Protein AF-A0A2I0P025-F1 (afdb_monomer)

Foldseek 3Di:
DFKWKAFLQQATCDDPVPPVRHRPHPQPDPPDPDPSVVLSVQQVVAWDWDFDPPVQTKIWTKHDDPNGMIMIDIDGD

pLDDT: mean 92.26, std 8.08, range [57.53, 98.38]

Mean predicted aligned error: 3.61 Å

Structure (mmCIF, N/CA/C/O backbone):
data_AF-A0A2I0P025-F1
#
_entry.id   AF-A0A2I0P025-F1
#
loop_
_atom_site.group_PDB
_atom_site.id
_atom_site.type_symbol
_atom_site.label_atom_id
_atom_site.label_alt_id
_atom_site.label_comp_id
_atom_site.label_asym_id
_atom_site.label_entity_id
_atom_site.label_seq_id
_atom_site.pdbx_PDB_ins_code
_atom_site.Cartn_x
_atom_site.Cartn_y
_atom_site.Cartn_z
_atom_site.occupancy
_atom_site.B_iso_or_equiv
_atom_site.auth_seq_id
_atom_site.auth_comp_id
_atom_site.auth_asym_id
_atom_site.auth_atom_id
_atom_site.pdbx_PDB_model_num
ATOM 1 N N . MET A 1 1 ? -2.737 6.738 -12.747 1.00 88.06 1 MET A N 1
ATOM 2 C CA . MET A 1 1 ? -3.215 6.327 -11.413 1.00 88.06 1 MET A CA 1
ATOM 3 C C . MET A 1 1 ? -3.473 4.840 -11.455 1.00 88.06 1 MET A C 1
ATOM 5 O O . MET A 1 1 ? -4.041 4.380 -12.439 1.00 88.06 1 MET A O 1
ATOM 9 N N . TYR A 1 2 ? -3.044 4.110 -10.437 1.00 94.44 2 TYR A N 1
ATOM 10 C CA . TYR A 1 2 ? -3.296 2.679 -10.314 1.00 94.44 2 TYR A CA 1
ATOM 11 C C . TYR A 1 2 ? -3.484 2.307 -8.847 1.00 94.44 2 TYR A C 1
ATOM 13 O O . TYR A 1 2 ? -3.159 3.097 -7.960 1.00 94.44 2 TYR A O 1
ATOM 21 N N . VAL A 1 3 ? -4.043 1.127 -8.609 1.00 96.81 3 VAL A N 1
ATOM 22 C CA . VAL A 1 3 ? -4.382 0.644 -7.273 1.00 96.81 3 VAL A CA 1
ATOM 23 C C . VAL A 1 3 ? -3.620 -0.641 -6.996 1.00 96.81 3 VAL A C 1
ATOM 25 O O . VAL A 1 3 ? -3.509 -1.492 -7.877 1.00 96.81 3 VAL A O 1
ATOM 28 N N . THR A 1 4 ? -3.115 -0.772 -5.778 1.00 97.62 4 THR A N 1
ATOM 29 C CA . THR A 1 4 ? -2.525 -2.001 -5.252 1.00 97.62 4 THR A CA 1
ATOM 30 C C . THR A 1 4 ? -3.189 -2.372 -3.931 1.00 97.62 4 THR A C 1
ATOM 32 O O . THR A 1 4 ? -3.822 -1.533 -3.288 1.00 97.62 4 THR A O 1
ATOM 35 N N . ALA A 1 5 ? -3.084 -3.637 -3.542 1.00 98.12 5 ALA A N 1
ATOM 36 C CA . ALA A 1 5 ? -3.652 -4.145 -2.299 1.00 98.12 5 ALA A CA 1
ATOM 37 C C . ALA A 1 5 ? -2.642 -5.028 -1.575 1.00 98.12 5 ALA A C 1
ATOM 39 O O . ALA A 1 5 ? -1.868 -5.742 -2.220 1.00 98.12 5 ALA A O 1
ATOM 40 N N . TYR A 1 6 ? -2.682 -4.993 -0.247 1.00 98.06 6 TYR A N 1
ATOM 41 C CA . TYR A 1 6 ? -1.802 -5.770 0.618 1.00 98.06 6 TYR A CA 1
ATOM 42 C C . TYR A 1 6 ? -2.570 -6.344 1.811 1.00 98.06 6 TYR A C 1
ATOM 44 O O . TYR A 1 6 ? -3.557 -5.759 2.256 1.00 98.06 6 TYR A O 1
ATOM 52 N N . ASP A 1 7 ? -2.102 -7.479 2.325 1.00 96.88 7 ASP A N 1
ATOM 53 C CA . ASP A 1 7 ? -2.587 -8.072 3.575 1.00 96.88 7 ASP A CA 1
ATOM 54 C C . ASP A 1 7 ? -1.953 -7.394 4.809 1.00 96.88 7 ASP A C 1
ATOM 56 O O . ASP A 1 7 ? -0.955 -6.696 4.641 1.00 96.88 7 ASP A O 1
ATOM 60 N N . PRO A 1 8 ? -2.432 -7.663 6.046 1.00 93.31 8 PRO A N 1
ATOM 61 C CA . PRO A 1 8 ? -1.927 -7.116 7.307 1.00 93.31 8 PRO A CA 1
ATOM 62 C C . PRO A 1 8 ? -0.409 -7.186 7.531 1.00 93.31 8 PRO A C 1
ATOM 64 O O . PRO A 1 8 ? 0.133 -6.434 8.340 1.00 93.31 8 PRO A O 1
ATOM 67 N N . LYS A 1 9 ? 0.275 -8.114 6.856 1.00 92.69 9 LYS A N 1
ATOM 68 C CA . LYS A 1 9 ? 1.710 -8.385 6.996 1.00 92.69 9 LYS A CA 1
ATOM 69 C C . LYS A 1 9 ? 2.534 -7.770 5.864 1.00 92.69 9 LYS A C 1
ATOM 71 O O . LYS A 1 9 ? 3.742 -7.971 5.821 1.00 92.69 9 LYS A O 1
ATOM 76 N N . GLY A 1 10 ? 1.910 -7.027 4.951 1.00 94.94 10 GLY A N 1
ATOM 77 C CA . GLY A 1 10 ? 2.581 -6.421 3.806 1.00 94.94 10 GLY A CA 1
ATOM 78 C C . GLY A 1 10 ? 2.796 -7.381 2.639 1.00 94.94 10 GLY A C 1
ATOM 79 O O . GLY A 1 10 ? 3.640 -7.108 1.780 1.00 94.94 10 GLY A O 1
ATOM 80 N N . VAL A 1 11 ? 2.049 -8.485 2.574 1.00 97.00 11 VAL A N 1
ATOM 81 C CA . VAL A 1 11 ? 2.029 -9.381 1.413 1.00 97.00 11 VAL A CA 1
ATOM 82 C C . VAL A 1 11 ? 1.205 -8.750 0.301 1.00 97.00 11 VAL A C 1
ATOM 84 O O . VAL A 1 11 ? 0.076 -8.321 0.522 1.00 97.00 11 VAL A O 1
ATOM 87 N N . LEU A 1 12 ? 1.759 -8.696 -0.911 1.00 97.75 12 LEU A N 1
ATOM 88 C CA . LEU A 1 12 ? 1.081 -8.112 -2.064 1.00 97.75 12 LEU A CA 1
ATOM 89 C C . LEU A 1 12 ? -0.071 -9.006 -2.541 1.00 97.75 12 LEU A C 1
ATOM 91 O O . LEU A 1 12 ? 0.158 -10.129 -2.987 1.00 97.75 12 LEU A O 1
ATOM 95 N N . LEU A 1 13 ? -1.296 -8.483 -2.503 1.00 97.94 13 LEU A N 1
ATOM 96 C CA . LEU A 1 13 ? -2.512 -9.173 -2.948 1.00 97.94 13 LEU A CA 1
ATOM 97 C C . LEU A 1 13 ? -2.873 -8.838 -4.398 1.00 97.94 13 LEU A C 1
ATOM 99 O O . LEU A 1 13 ? -3.335 -9.704 -5.136 1.00 97.94 13 LEU A O 1
ATOM 103 N N . ALA A 1 14 ? -2.658 -7.587 -4.815 1.00 97.75 14 ALA A N 1
ATOM 104 C CA . ALA A 1 14 ? -2.947 -7.143 -6.174 1.00 97.75 14 ALA A CA 1
ATOM 105 C C . ALA A 1 14 ? -2.032 -5.991 -6.603 1.00 97.75 14 ALA A C 1
ATOM 107 O O . ALA A 1 14 ? -1.827 -5.039 -5.849 1.00 97.75 14 ALA A O 1
ATOM 108 N N . ASP A 1 15 ? -1.529 -6.057 -7.837 1.00 96.12 15 ASP A N 1
ATOM 109 C CA . ASP A 1 15 ? -0.801 -4.971 -8.497 1.00 96.12 15 ASP A CA 1
ATOM 110 C C . ASP A 1 15 ? -0.909 -5.110 -10.028 1.00 96.12 15 ASP A C 1
ATOM 112 O O . ASP A 1 15 ? -0.625 -6.189 -10.553 1.00 96.12 15 ASP A O 1
ATOM 116 N N . PRO A 1 16 ? -1.301 -4.056 -10.767 1.00 95.31 16 PRO A N 1
ATOM 117 C CA . PRO A 1 16 ? -1.482 -4.130 -12.218 1.00 95.31 16 PRO A CA 1
ATOM 118 C C . PRO A 1 16 ? -0.170 -4.190 -13.015 1.00 95.31 16 PRO A C 1
ATOM 120 O O . PRO A 1 16 ? -0.205 -4.502 -14.203 1.00 95.31 16 PRO A O 1
ATOM 123 N N . TYR A 1 17 ? 0.975 -3.893 -12.394 1.00 93.81 17 TYR A N 1
ATOM 124 C CA . TYR A 1 17 ? 2.291 -3.868 -13.039 1.00 93.81 17 TYR A CA 1
ATOM 125 C C . TYR A 1 17 ? 3.254 -4.928 -12.491 1.00 93.81 17 TYR A C 1
ATOM 127 O O . TYR A 1 17 ? 4.144 -5.370 -13.213 1.00 93.81 17 TYR A O 1
ATOM 135 N N . ARG A 1 18 ? 3.083 -5.357 -11.235 1.00 92.94 18 ARG A N 1
ATOM 136 C CA . ARG A 1 18 ? 3.932 -6.346 -10.542 1.00 92.94 18 ARG A CA 1
ATOM 137 C C . ARG A 1 18 ? 3.199 -7.668 -10.313 1.00 92.94 18 ARG A C 1
ATOM 139 O O . ARG A 1 18 ? 3.170 -8.189 -9.200 1.00 92.94 18 ARG A O 1
ATOM 146 N N . ILE A 1 19 ? 2.592 -8.206 -11.370 1.00 95.00 19 ILE A N 1
ATOM 147 C CA . ILE A 1 19 ? 1.786 -9.437 -11.306 1.00 95.00 19 ILE A CA 1
ATOM 148 C C . ILE A 1 19 ? 2.629 -10.625 -10.808 1.00 95.00 19 ILE A C 1
ATOM 150 O O . ILE A 1 19 ? 2.151 -11.440 -10.025 1.00 95.00 19 ILE A O 1
ATOM 154 N N . ASP A 1 20 ? 3.908 -10.690 -11.190 1.00 96.94 20 ASP A N 1
ATOM 155 C CA . ASP A 1 20 ? 4.857 -11.731 -10.770 1.00 96.94 20 ASP A CA 1
ATOM 156 C C . ASP A 1 20 ? 5.250 -11.655 -9.284 1.00 96.94 20 ASP A C 1
ATOM 158 O O . ASP A 1 20 ? 5.893 -12.568 -8.769 1.00 96.94 20 ASP A O 1
ATOM 162 N N . LYS A 1 21 ? 4.891 -10.566 -8.592 1.00 96.88 21 LYS A N 1
ATOM 163 C CA . LYS A 1 21 ? 5.186 -10.349 -7.169 1.00 96.88 21 LYS A CA 1
ATOM 164 C C . LYS A 1 21 ? 3.999 -10.604 -6.250 1.00 96.88 21 LYS A C 1
ATOM 166 O O . LYS A 1 21 ? 4.157 -10.482 -5.036 1.00 96.88 21 LYS A O 1
ATOM 171 N N . ILE A 1 22 ? 2.827 -10.942 -6.786 1.00 97.44 22 ILE A N 1
ATOM 172 C CA . ILE A 1 22 ? 1.663 -11.294 -5.964 1.00 97.44 22 ILE A CA 1
ATOM 173 C C . ILE A 1 22 ? 2.039 -12.471 -5.046 1.00 97.44 22 ILE A C 1
ATOM 175 O O . ILE A 1 22 ? 2.657 -13.440 -5.482 1.00 97.44 22 ILE A O 1
ATOM 179 N N . GLY A 1 23 ? 1.716 -12.356 -3.757 1.00 97.00 23 GLY A N 1
ATOM 180 C CA . GLY A 1 23 ? 2.098 -13.306 -2.706 1.00 97.00 23 GLY A CA 1
ATOM 181 C C . GLY A 1 23 ? 3.470 -13.058 -2.065 1.00 97.00 23 GLY A C 1
ATOM 182 O O . GLY A 1 23 ? 3.814 -13.735 -1.101 1.00 97.00 23 GLY A O 1
ATOM 183 N N . SER A 1 24 ? 4.252 -12.087 -2.549 1.00 96.81 24 SER A N 1
ATOM 184 C CA . SER A 1 24 ? 5.528 -11.705 -1.925 1.00 96.81 24 SER A CA 1
ATOM 185 C C . SER A 1 24 ? 5.323 -10.700 -0.791 1.00 96.81 24 SER A C 1
ATOM 187 O O . SER A 1 24 ? 4.480 -9.808 -0.908 1.00 96.81 24 SER A O 1
ATOM 189 N N . SER A 1 25 ? 6.130 -10.801 0.272 1.00 94.88 25 SER A N 1
ATOM 190 C CA . SER A 1 25 ? 6.157 -9.796 1.343 1.00 94.88 25 SER A CA 1
ATOM 191 C C . SER A 1 25 ? 6.999 -8.582 0.954 1.00 94.88 25 SER A C 1
ATOM 193 O O . SER A 1 25 ? 8.105 -8.728 0.432 1.00 94.88 25 SER A O 1
ATOM 195 N N . PHE A 1 26 ? 6.480 -7.390 1.242 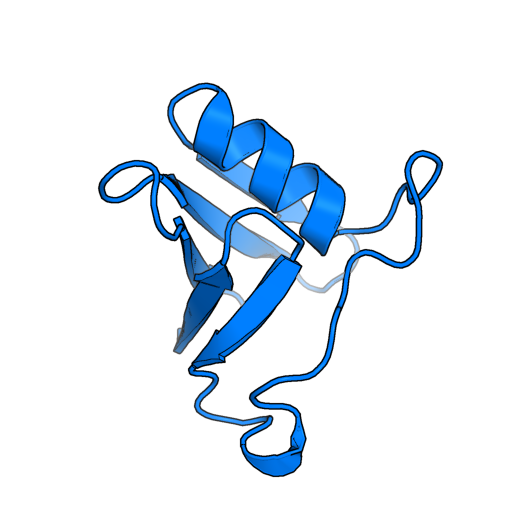1.00 93.88 26 PHE A N 1
ATOM 196 C CA . PHE A 1 26 ? 7.171 -6.106 1.089 1.00 93.88 26 PHE A CA 1
ATOM 197 C C . PHE A 1 26 ? 7.440 -5.406 2.429 1.00 93.88 26 PHE A C 1
ATOM 199 O O . PHE A 1 26 ? 7.886 -4.260 2.434 1.00 93.88 26 PHE A O 1
ATOM 206 N N . ILE A 1 27 ? 7.159 -6.092 3.537 1.00 92.12 27 ILE A N 1
ATOM 207 C CA . ILE A 1 27 ? 7.621 -5.743 4.879 1.00 92.12 27 ILE A CA 1
ATOM 208 C C . ILE A 1 27 ? 8.508 -6.904 5.325 1.00 92.12 27 ILE A C 1
ATOM 210 O O . ILE A 1 27 ? 8.046 -8.046 5.413 1.00 92.12 27 ILE A O 1
ATOM 214 N N . VAL A 1 28 ? 9.803 -6.639 5.492 1.00 83.06 28 VAL A N 1
ATOM 215 C CA . VAL A 1 28 ? 10.796 -7.702 5.726 1.00 83.06 28 VAL A CA 1
ATOM 216 C C . VAL A 1 28 ? 10.839 -8.109 7.198 1.00 83.06 28 VAL A C 1
ATOM 218 O O . VAL A 1 28 ? 10.887 -9.301 7.500 1.00 83.06 28 VAL A O 1
ATOM 221 N N . ASP A 1 29 ? 10.792 -7.133 8.102 1.00 84.06 29 ASP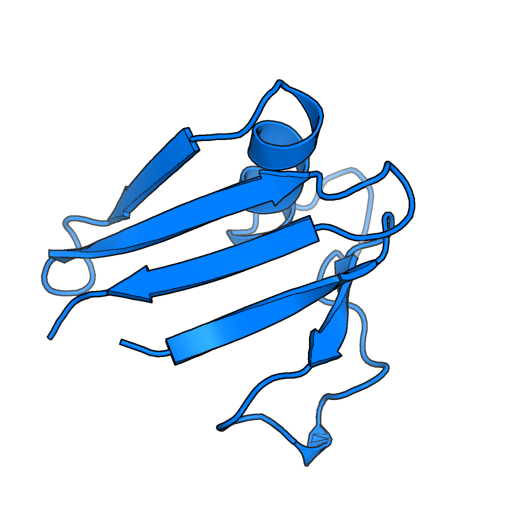 A N 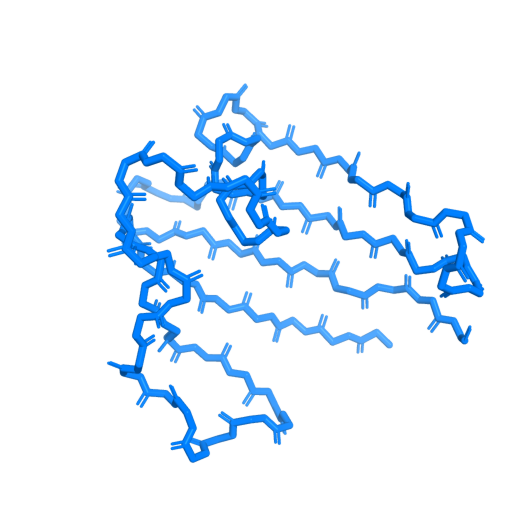1
ATOM 222 C CA . ASP A 1 29 ? 10.790 -7.336 9.549 1.00 84.06 29 ASP A CA 1
ATOM 223 C C . ASP A 1 29 ? 10.193 -6.125 10.296 1.00 84.06 29 ASP A C 1
ATOM 225 O O . ASP A 1 29 ? 9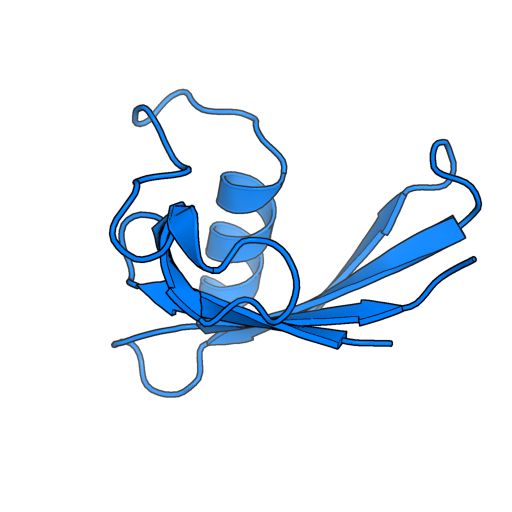.768 -5.138 9.690 1.00 84.06 29 ASP A O 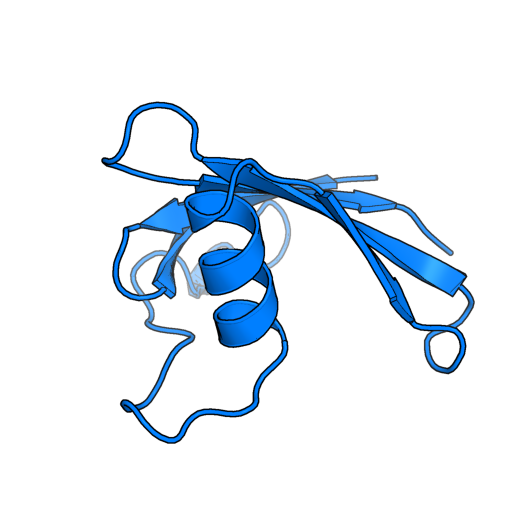1
ATOM 229 N N . ASP A 1 30 ? 10.154 -6.206 11.629 1.00 79.62 30 ASP A N 1
ATOM 230 C CA . ASP A 1 30 ? 9.581 -5.172 12.500 1.00 79.62 30 ASP A CA 1
ATOM 231 C C . ASP A 1 30 ? 10.351 -3.836 12.481 1.00 79.62 30 ASP A C 1
ATOM 233 O O . ASP A 1 30 ? 9.801 -2.811 12.890 1.00 79.62 30 ASP A O 1
ATOM 237 N N . HIS A 1 31 ? 11.600 -3.826 12.003 1.00 76.81 31 HIS A N 1
ATOM 238 C CA . HIS A 1 31 ? 12.452 -2.638 11.883 1.00 76.81 31 HIS A CA 1
ATOM 239 C C . HIS A 1 31 ? 12.427 -2.028 10.472 1.00 76.81 31 HIS A C 1
ATOM 241 O O . HIS A 1 31 ? 13.144 -1.058 10.208 1.00 76.81 31 HIS A O 1
ATOM 247 N N . ASP A 1 32 ? 11.611 -2.565 9.562 1.00 80.19 32 ASP A N 1
ATOM 248 C CA . ASP A 1 32 ? 11.476 -2.058 8.203 1.00 80.19 32 ASP A CA 1
ATOM 249 C C . ASP A 1 32 ? 10.973 -0.602 8.212 1.00 80.19 32 ASP A C 1
ATOM 251 O O . ASP A 1 32 ? 9.868 -0.294 8.649 1.00 80.19 32 ASP A O 1
ATOM 255 N N . ALA A 1 33 ? 11.790 0.324 7.710 1.00 83.25 33 ALA A N 1
ATOM 256 C CA . ALA A 1 33 ? 11.433 1.739 7.557 1.00 83.25 33 ALA A CA 1
ATOM 257 C C . ALA A 1 33 ? 10.975 2.083 6.123 1.00 83.25 33 ALA A C 1
ATOM 259 O O . ALA A 1 33 ? 10.947 3.249 5.702 1.00 83.25 33 ALA A O 1
ATOM 260 N N . GLY A 1 34 ? 10.649 1.068 5.330 1.00 91.19 34 GLY A N 1
ATOM 261 C CA . GLY A 1 34 ? 10.251 1.155 3.938 1.00 91.19 34 GLY A CA 1
ATOM 262 C C . GLY A 1 34 ? 8.930 1.888 3.722 1.00 91.19 34 GLY A C 1
ATOM 263 O O . GLY A 1 34 ? 8.182 2.228 4.643 1.00 91.19 34 GLY A O 1
ATOM 264 N N . LEU A 1 35 ? 8.642 2.180 2.454 1.00 91.94 35 LEU A N 1
ATOM 265 C CA . LEU A 1 35 ? 7.409 2.869 2.073 1.00 91.94 35 LEU A CA 1
ATOM 266 C C . LEU A 1 35 ? 6.166 2.026 2.396 1.00 91.94 35 LEU A C 1
ATOM 268 O O . LEU A 1 35 ? 5.183 2.568 2.887 1.00 91.94 35 LEU A O 1
ATOM 272 N N . ILE A 1 36 ? 6.212 0.714 2.143 1.00 94.38 36 ILE A N 1
ATOM 273 C CA . ILE A 1 36 ? 5.056 -0.167 2.354 1.00 94.38 36 ILE A CA 1
ATOM 274 C C . ILE A 1 36 ? 4.704 -0.272 3.838 1.00 94.38 36 ILE A C 1
ATOM 276 O O . ILE A 1 36 ? 3.527 -0.158 4.171 1.00 94.38 36 ILE A O 1
ATOM 280 N N . ARG A 1 37 ? 5.700 -0.366 4.731 1.00 95.38 37 ARG A N 1
ATOM 281 C CA . ARG A 1 37 ? 5.468 -0.313 6.181 1.00 95.38 37 ARG A CA 1
ATOM 282 C C . ARG A 1 37 ? 4.762 0.977 6.594 1.00 95.38 37 ARG A C 1
ATOM 284 O O . ARG A 1 37 ? 3.710 0.926 7.216 1.00 95.38 37 ARG A O 1
ATOM 291 N N . ARG A 1 38 ? 5.272 2.133 6.158 1.00 95.19 38 ARG A N 1
ATOM 292 C CA . ARG A 1 38 ? 4.655 3.438 6.457 1.00 95.19 38 ARG A CA 1
ATOM 293 C C . ARG A 1 38 ? 3.220 3.559 5.938 1.00 95.19 38 ARG A C 1
ATOM 295 O O . ARG A 1 38 ? 2.382 4.162 6.600 1.00 95.19 38 ARG A O 1
ATOM 302 N N . LEU A 1 39 ? 2.931 3.003 4.760 1.00 96.44 39 LEU A N 1
ATOM 303 C CA . LEU A 1 39 ? 1.574 2.978 4.205 1.00 96.44 39 LEU A CA 1
ATOM 304 C C . LEU A 1 39 ? 0.643 2.033 4.977 1.00 96.44 39 LEU A C 1
ATOM 306 O O . LEU A 1 39 ? -0.527 2.369 5.146 1.00 96.44 39 LEU A O 1
ATOM 310 N N . SER A 1 40 ? 1.154 0.894 5.449 1.00 96.38 40 SER A N 1
ATOM 311 C CA . SER A 1 40 ? 0.430 -0.026 6.333 1.00 96.38 40 SER A CA 1
ATOM 312 C C . SER A 1 40 ? 0.064 0.656 7.648 1.00 96.38 40 SER A C 1
ATOM 314 O O . SER A 1 40 ? -1.096 0.643 8.047 1.00 96.38 40 SER A O 1
ATOM 316 N N . ASP A 1 41 ? 1.034 1.300 8.299 1.00 95.62 41 ASP A N 1
ATOM 317 C CA . ASP A 1 41 ? 0.820 1.984 9.579 1.00 95.62 41 ASP A CA 1
ATOM 318 C C . ASP A 1 41 ? -0.235 3.081 9.443 1.00 95.62 41 ASP A C 1
ATOM 320 O O . ASP A 1 41 ? -1.145 3.188 10.263 1.00 95.62 41 ASP A O 1
ATOM 324 N N . LEU A 1 42 ? -0.153 3.854 8.357 1.00 97.19 42 LEU A N 1
ATOM 325 C CA . LEU A 1 42 ? -1.113 4.910 8.072 1.00 97.19 42 LEU A CA 1
ATOM 326 C C . LEU A 1 42 ? -2.511 4.361 7.751 1.00 97.19 42 LEU A C 1
ATOM 328 O O . LEU A 1 42 ? -3.499 4.949 8.183 1.00 97.19 42 LEU A O 1
ATOM 332 N N . ALA A 1 43 ? -2.620 3.244 7.022 1.00 97.31 43 ALA A N 1
ATOM 333 C CA . ALA A 1 43 ? -3.901 2.577 6.7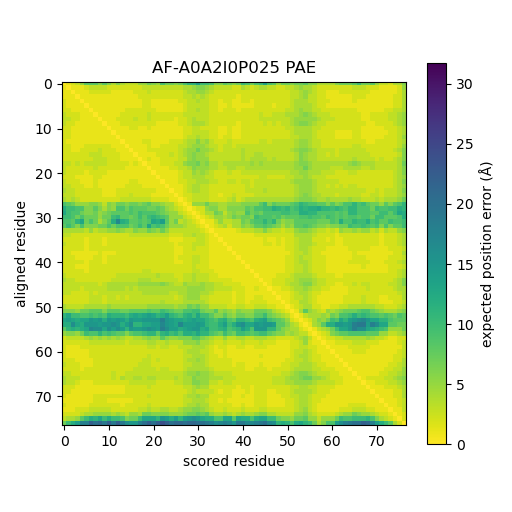77 1.00 97.31 43 ALA A CA 1
ATOM 334 C C . ALA A 1 43 ? -4.560 2.158 8.095 1.00 97.31 43 ALA A C 1
ATOM 336 O O . ALA A 1 43 ? -5.716 2.502 8.341 1.00 97.31 43 ALA A O 1
ATOM 337 N N . GLN A 1 44 ? -3.791 1.499 8.965 1.00 94.06 44 GLN A N 1
ATOM 338 C CA . GLN A 1 44 ? -4.254 1.002 10.262 1.00 94.06 44 GLN A CA 1
ATOM 339 C C . GLN A 1 44 ? -4.590 2.131 11.248 1.00 94.06 44 GLN A C 1
ATOM 341 O O . GLN A 1 44 ? -5.406 1.938 12.146 1.00 94.06 44 GLN A O 1
ATOM 346 N N . SER A 1 45 ? -4.025 3.330 11.069 1.00 96.00 45 SER A N 1
ATOM 347 C CA . SER A 1 45 ? -4.355 4.515 11.871 1.00 96.00 45 SER A CA 1
ATOM 348 C C . SER A 1 45 ? -5.535 5.340 11.330 1.00 96.00 45 SER A C 1
ATOM 350 O O . SER A 1 45 ? -5.722 6.476 11.765 1.00 96.00 45 SER A O 1
ATOM 352 N N . GLY A 1 46 ? -6.314 4.815 10.377 1.00 94.56 46 GLY A N 1
ATOM 353 C CA . GLY A 1 46 ? -7.487 5.491 9.798 1.00 94.56 46 GLY A CA 1
ATOM 354 C C . GLY A 1 46 ? -7.313 5.991 8.358 1.00 94.56 46 GLY A C 1
ATOM 355 O O . GLY A 1 46 ? -8.198 6.666 7.834 1.00 94.56 46 GLY A O 1
ATOM 356 N N . GLY A 1 47 ? -6.202 5.649 7.706 1.00 96.94 47 GLY A N 1
ATOM 357 C CA . GLY A 1 47 ? -5.906 6.013 6.323 1.00 96.94 47 GLY A CA 1
ATOM 358 C C . GLY A 1 47 ? -5.360 7.430 6.145 1.00 96.94 47 GLY A C 1
ATOM 359 O O . GLY A 1 47 ? -5.354 8.263 7.051 1.00 96.94 47 GLY A O 1
ATOM 360 N N . GLY A 1 48 ? -4.868 7.720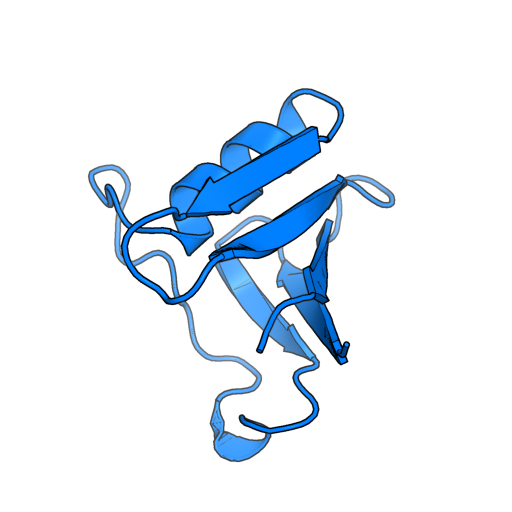 4.940 1.00 97.06 48 GLY A N 1
ATOM 361 C CA . GLY A 1 48 ? -4.308 9.032 4.624 1.00 97.06 48 GLY A CA 1
ATOM 362 C C . GLY A 1 48 ? -3.482 9.071 3.346 1.00 97.06 48 GLY A C 1
ATOM 363 O O . GLY A 1 48 ? -3.508 8.145 2.539 1.00 97.06 48 GLY A O 1
ATOM 364 N N . ILE A 1 49 ? -2.753 10.176 3.155 1.00 95.81 49 ILE A N 1
ATOM 365 C CA . ILE A 1 49 ? -1.910 10.412 1.976 1.00 95.81 49 ILE A CA 1
ATOM 366 C C . ILE A 1 49 ? -0.454 10.605 2.400 1.00 95.81 49 ILE A C 1
ATOM 368 O O . ILE A 1 49 ? -0.155 11.477 3.212 1.00 95.81 49 ILE A O 1
ATOM 372 N N . ILE A 1 50 ? 0.458 9.872 1.761 1.00 94.50 50 ILE A N 1
ATOM 373 C CA . ILE A 1 50 ? 1.897 10.148 1.777 1.00 94.50 50 ILE A CA 1
ATOM 374 C C . ILE A 1 50 ? 2.280 10.775 0.436 1.00 94.50 50 ILE A C 1
ATOM 376 O O . ILE A 1 50 ? 2.024 10.199 -0.621 1.00 94.50 50 ILE A O 1
ATOM 380 N N . LYS A 1 51 ? 2.915 11.951 0.468 1.00 91.31 51 LYS A N 1
ATOM 381 C CA . LYS A 1 51 ? 3.464 12.614 -0.724 1.00 91.31 51 LYS A CA 1
ATOM 382 C C . LYS A 1 51 ? 4.980 12.494 -0.720 1.00 91.31 51 LYS A C 1
ATOM 384 O O . LYS A 1 51 ? 5.618 12.946 0.228 1.00 91.31 51 LYS A O 1
ATOM 389 N N . GLN A 1 52 ? 5.556 11.942 -1.780 1.00 83.69 52 GLN A N 1
ATOM 390 C CA . GLN A 1 52 ? 6.998 11.990 -1.994 1.00 83.69 52 GLN A CA 1
ATOM 391 C C . GLN A 1 52 ? 7.327 13.106 -2.984 1.00 83.69 52 GLN A C 1
ATOM 393 O O . GLN A 1 52 ? 6.981 13.043 -4.162 1.00 83.69 52 GLN A O 1
ATOM 398 N N . GLN A 1 53 ? 8.002 14.146 -2.494 1.00 75.12 53 GLN A N 1
ATOM 399 C CA . GLN A 1 53 ? 8.440 15.259 -3.342 1.00 75.12 53 GLN A CA 1
ATOM 400 C C . GLN A 1 53 ? 9.620 14.864 -4.243 1.00 75.12 53 GLN A C 1
ATOM 402 O O . GLN A 1 53 ? 9.740 15.374 -5.350 1.00 75.12 53 GLN A O 1
ATOM 407 N N . GLU A 1 54 ? 10.452 13.918 -3.798 1.00 72.75 54 GLU A N 1
ATOM 408 C CA . GLU A 1 54 ? 11.665 13.490 -4.510 1.00 72.75 54 GLU A CA 1
ATOM 409 C C . GLU A 1 54 ? 11.378 12.598 -5.731 1.00 72.75 54 GLU A C 1
ATOM 411 O O . GLU A 1 54 ? 12.172 12.561 -6.666 1.00 72.75 54 GLU A O 1
ATOM 416 N N . THR A 1 55 ? 10.229 11.917 -5.774 1.00 67.06 55 THR A N 1
ATOM 417 C CA . THR A 1 55 ? 9.827 11.019 -6.873 1.00 67.06 55 THR A CA 1
ATOM 418 C C . THR A 1 55 ? 8.852 11.685 -7.844 1.00 67.06 55 THR A C 1
ATOM 420 O O . THR A 1 55 ? 7.837 11.107 -8.212 1.00 67.06 55 THR A O 1
ATOM 423 N N . GLY A 1 56 ? 9.111 12.932 -8.244 1.00 69.88 56 GLY A N 1
ATOM 424 C CA . GLY A 1 56 ? 8.290 13.610 -9.263 1.00 69.88 56 GLY A CA 1
ATOM 425 C C . GLY A 1 56 ? 6.875 13.989 -8.803 1.00 69.88 56 GLY A C 1
ATOM 426 O O . GLY A 1 56 ? 6.029 14.356 -9.613 1.00 69.88 56 GLY A O 1
ATOM 427 N N . GLY A 1 57 ? 6.605 13.941 -7.494 1.00 83.31 57 GLY A N 1
ATOM 428 C CA . GLY A 1 57 ? 5.297 14.279 -6.931 1.00 83.31 57 GLY A CA 1
ATOM 429 C C . GLY A 1 57 ? 4.327 13.101 -6.840 1.00 83.31 57 GLY A C 1
ATOM 430 O O . GLY A 1 57 ? 3.111 13.317 -6.811 1.00 83.31 57 GLY A O 1
ATOM 431 N N . ILE A 1 58 ? 4.831 11.862 -6.766 1.00 90.75 58 ILE A N 1
ATOM 432 C CA . ILE A 1 58 ? 3.980 10.704 -6.486 1.00 90.75 58 ILE A CA 1
ATOM 433 C C . ILE A 1 58 ? 3.323 10.852 -5.108 1.00 90.75 58 ILE A C 1
ATOM 435 O O . ILE A 1 58 ? 3.954 11.128 -4.084 1.00 90.75 58 ILE A O 1
ATOM 439 N N . SER A 1 59 ? 2.013 10.650 -5.105 1.00 94.00 59 SER A N 1
ATOM 440 C CA . SER A 1 59 ? 1.145 10.598 -3.941 1.00 94.00 59 SER A CA 1
ATOM 441 C C . SER A 1 59 ? 0.574 9.192 -3.794 1.00 94.00 59 SER A C 1
ATOM 443 O O . SER A 1 59 ? 0.069 8.607 -4.755 1.00 94.00 59 SER A O 1
ATOM 445 N N . TYR A 1 60 ? 0.622 8.681 -2.570 1.00 95.88 60 TYR A N 1
ATOM 446 C CA . TYR A 1 60 ? 0.079 7.391 -2.172 1.00 95.88 60 TYR A CA 1
ATOM 447 C C . TYR A 1 60 ? -1.063 7.648 -1.199 1.00 95.88 60 TYR A C 1
ATOM 449 O O . TYR A 1 60 ? -0.821 8.140 -0.100 1.00 95.88 60 TYR A O 1
ATOM 457 N N . TYR A 1 61 ? -2.292 7.348 -1.597 1.00 96.94 61 TYR A N 1
ATOM 458 C CA . TYR A 1 61 ? -3.408 7.260 -0.661 1.00 96.94 61 TYR A CA 1
ATOM 459 C C . TYR A 1 61 ? -3.509 5.828 -0.153 1.00 96.94 61 TYR A C 1
ATOM 461 O O . TYR A 1 61 ? -3.433 4.911 -0.964 1.00 96.94 61 TYR A O 1
ATOM 469 N N . THR A 1 62 ? -3.680 5.636 1.149 1.00 98.25 62 THR A N 1
ATOM 470 C CA . THR A 1 62 ? -3.791 4.317 1.779 1.00 98.25 62 THR A CA 1
ATOM 471 C C . THR A 1 62 ? -4.970 4.281 2.739 1.00 98.25 62 THR A C 1
ATOM 473 O O . THR A 1 62 ? -5.262 5.290 3.389 1.00 98.25 62 THR A O 1
ATOM 476 N N . LEU A 1 63 ? -5.662 3.148 2.814 1.00 98.38 63 LEU A N 1
ATOM 477 C CA . LEU A 1 63 ? -6.831 2.973 3.674 1.00 98.38 63 LEU A CA 1
ATOM 478 C C . LEU A 1 63 ? -6.999 1.498 4.051 1.00 98.38 63 LEU A C 1
ATOM 480 O O . LEU A 1 63 ? -6.931 0.631 3.178 1.00 98.38 63 LEU A O 1
ATOM 484 N N . ASP A 1 64 ? -7.242 1.233 5.333 1.00 98.00 64 ASP A N 1
ATOM 485 C CA . ASP A 1 64 ? -7.704 -0.077 5.793 1.00 98.00 64 ASP A CA 1
ATOM 486 C C . ASP A 1 64 ? -9.143 -0.312 5.325 1.00 98.00 64 ASP A C 1
ATOM 488 O O . ASP A 1 64 ? -10.001 0.559 5.486 1.00 98.00 64 ASP A O 1
ATOM 492 N N . VAL A 1 65 ? -9.399 -1.455 4.689 1.00 97.38 65 VAL A N 1
ATOM 493 C CA . VAL A 1 65 ? -10.711 -1.714 4.086 1.00 97.38 65 VAL A CA 1
ATOM 494 C C . VAL A 1 65 ? -11.663 -2.364 5.085 1.00 97.38 65 VAL A C 1
ATOM 496 O O . VAL A 1 65 ? -12.814 -1.944 5.198 1.00 97.38 65 VAL A O 1
ATOM 499 N N . ASP A 1 66 ? -11.194 -3.392 5.788 1.00 96.62 66 ASP A N 1
ATOM 500 C CA . ASP A 1 66 ? -12.004 -4.197 6.710 1.00 96.62 66 ASP A CA 1
ATOM 501 C C . ASP A 1 66 ? -11.179 -4.889 7.815 1.00 96.62 66 ASP A C 1
ATOM 503 O O . ASP A 1 66 ? -11.649 -5.835 8.451 1.00 96.62 66 ASP A O 1
ATOM 507 N N . GLY A 1 67 ? -9.936 -4.457 8.037 1.00 94.50 67 GLY A N 1
ATOM 508 C CA . GLY A 1 67 ? -8.986 -5.089 8.952 1.00 94.50 67 GLY A CA 1
ATOM 509 C C . GLY A 1 67 ? -8.309 -6.359 8.423 1.00 94.50 67 GLY A C 1
ATOM 510 O O . GLY A 1 67 ? -7.410 -6.881 9.085 1.00 94.50 67 GLY A O 1
ATOM 511 N N . SER A 1 68 ? -8.701 -6.873 7.251 1.00 96.38 68 SER A N 1
ATOM 512 C CA . SER A 1 68 ? -8.077 -8.048 6.621 1.00 96.38 68 SER A CA 1
ATOM 513 C C . SER A 1 68 ? -7.217 -7.720 5.400 1.00 96.38 68 SER A C 1
ATOM 515 O O . SER A 1 68 ? -6.472 -8.584 4.938 1.00 96.38 68 SER A O 1
ATOM 517 N N . TRP A 1 69 ? -7.282 -6.485 4.900 1.00 97.50 69 TRP A N 1
ATOM 518 C CA . TRP A 1 69 ? -6.407 -5.939 3.862 1.00 97.50 69 TRP A CA 1
ATOM 519 C C . TRP A 1 69 ? -6.524 -4.413 3.798 1.00 97.50 69 TRP A C 1
ATOM 521 O O . TRP A 1 69 ? -7.509 -3.816 4.241 1.00 97.50 69 TRP A O 1
ATOM 531 N N . TRP A 1 70 ? -5.525 -3.778 3.187 1.00 98.19 70 TRP A N 1
ATOM 532 C CA . TRP A 1 70 ? -5.554 -2.353 2.878 1.00 98.19 70 TRP A CA 1
ATOM 533 C C . TRP A 1 70 ? -5.279 -2.094 1.401 1.00 98.19 70 TRP A C 1
ATOM 535 O O . TRP A 1 70 ? -4.641 -2.881 0.691 1.00 98.19 70 TRP A O 1
ATOM 545 N N . ILE A 1 71 ? -5.768 -0.949 0.941 1.00 98.00 71 ILE A N 1
ATOM 546 C CA . ILE A 1 71 ? -5.631 -0.481 -0.434 1.00 98.00 71 ILE A CA 1
ATOM 547 C C . ILE A 1 71 ? -4.611 0.648 -0.504 1.00 98.00 71 ILE A C 1
ATOM 549 O O . ILE A 1 71 ? -4.529 1.469 0.405 1.00 98.00 71 ILE A O 1
ATOM 553 N N . VAL A 1 72 ? -3.873 0.729 -1.609 1.00 97.88 72 VAL A N 1
ATOM 554 C CA . VAL A 1 72 ? -3.038 1.882 -1.941 1.00 97.88 72 VAL A CA 1
ATOM 555 C C . VAL A 1 72 ? -3.412 2.387 -3.329 1.00 97.88 72 VAL A C 1
ATOM 557 O O . VAL A 1 72 ? -3.295 1.663 -4.314 1.00 97.88 72 VAL A O 1
ATOM 560 N N . ALA A 1 73 ? -3.834 3.644 -3.432 1.00 97.25 73 ALA A N 1
ATOM 561 C CA . ALA A 1 73 ? -3.996 4.331 -4.707 1.00 97.25 73 ALA A CA 1
ATOM 562 C C . ALA A 1 73 ? -2.774 5.215 -4.971 1.00 97.25 73 ALA A C 1
ATOM 564 O O . ALA A 1 73 ? -2.451 6.112 -4.190 1.00 97.25 73 ALA A O 1
ATOM 565 N N . VAL A 1 74 ? -2.103 4.968 -6.093 1.00 94.38 74 VAL A N 1
ATOM 566 C CA . VAL A 1 74 ? -0.899 5.689 -6.511 1.00 94.38 74 VAL A CA 1
ATOM 567 C C . VAL A 1 74 ? -1.257 6.673 -7.616 1.00 94.38 74 VAL A C 1
ATOM 569 O O . VAL A 1 74 ? -1.808 6.293 -8.656 1.00 94.38 74 VAL A O 1
ATOM 572 N N . SER A 1 75 ? -0.930 7.947 -7.411 1.00 91.12 75 SER A N 1
ATOM 573 C CA . SER A 1 75 ? -1.167 9.030 -8.368 1.00 91.12 75 SER A CA 1
ATOM 574 C C . SER A 1 75 ? 0.048 9.950 -8.454 1.00 91.12 75 SER A C 1
ATOM 576 O O . SER A 1 75 ? 0.591 10.346 -7.433 1.00 91.12 75 SER A O 1
ATOM 578 N N . GLY A 1 76 ? 0.485 10.293 -9.661 1.00 84.69 76 GLY A N 1
ATOM 579 C CA . GLY A 1 76 ? 1.698 11.077 -9.912 1.00 84.69 76 GLY A CA 1
ATOM 580 C C . GLY A 1 76 ? 2.257 10.772 -11.298 1.00 84.69 76 GLY A C 1
ATOM 581 O O . GLY A 1 76 ? 1.810 9.804 -11.924 1.00 84.69 76 GLY A O 1
ATOM 582 N N . ARG A 1 77 ? 3.168 11.615 -11.793 1.00 57.53 77 ARG A N 1
ATOM 583 C CA . ARG A 1 77 ? 3.807 11.474 -13.106 1.00 57.53 77 ARG A CA 1
ATOM 584 C C . ARG A 1 77 ? 5.315 11.368 -12.957 1.00 57.53 77 ARG A C 1
ATOM 586 O O . ARG A 1 77 ? 5.854 12.111 -12.114 1.00 57.53 77 ARG A O 1
#

Secondary structure (DSSP, 8-state):
-EEEEE-TT-BEEE-SS-GGGTT-BS--STT--SHHHHHHHHHHTT-EEEE-TTTTT-EEEEEESSSS-EEEEEE--

Radius of gyration: 11.76 Å; Cα contacts (8 Å, |Δi|>4): 154; chains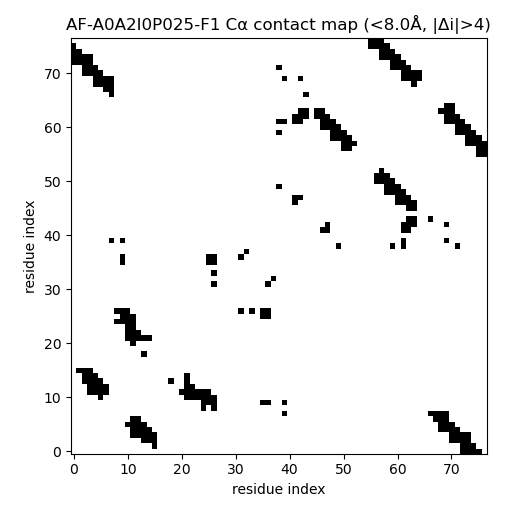: 1; bounding box: 24×29×26 Å

Sequence (77 aa):
MYVTAYDPKGVLLADPYRIDKIGSSFIVDDHDAGLIRRLSDLAQSGGGIIKQQETGGISYYTLDVDGSWWIVAVSGR

Solvent-accessible surface area (backbone atoms only — not comparable to full-atom values): 4309 Å² total; per-residue (Å²): 114,54,61,35,31,27,36,89,68,35,28,29,69,43,41,91,84,50,62,93,46,52,73,38,67,67,42,89,55,98,82,52,84,48,70,58,40,54,43,48,54,38,12,76,72,75,31,48,75,52,75,40,74,89,62,64,48,32,31,39,36,23,33,50,72,78,84,67,33,34,42,36,41,41,40,62,102

Nearest PDB structures (foldseek):
  7f8m-assembly3_F  TM=5.915E-01  e=7.105E-01  Candidatus Thorarchaeota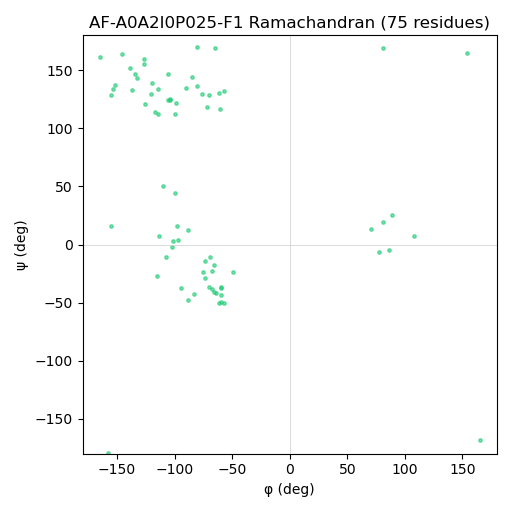 archaeon SMTZ1-45
  5zfq-assembly1_A  TM=5.414E-01  e=5.138E+00  Geobacter sulfurreducens PCA
  6hs7-assembly1_E  TM=4.448E-01  e=4.268E+00  Escherichia coli
  5fl3-assembly1_A  TM=3.971E-01  e=2.603E+00  Thermus thermophilus
  6ok2-assembly1_D  TM=3.893E-01  e=6.579E+00  Geobacter metallireducens GS-15